Protein AF-A0A947IWX9-F1 (afdb_monomer_lite)

Radius of gyration: 18.45 Å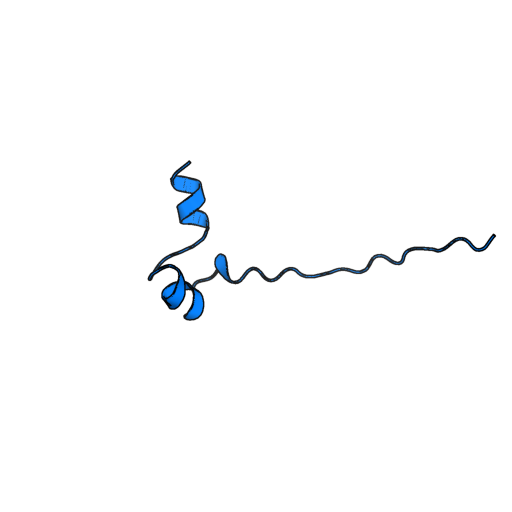; chains: 1; bounding box: 44×24×40 Å

Secondary structure (DSSP, 8-state):
-----------PPP-GGGS--HHHHHHH-TT--THHHHTT-

Sequence (41 aa):
MKDKIHKIRAIAFYLPQYHPIPENDRYWGKGFTEWTNVTKA

Foldseek 3Di:
DDDDDDDDDDDDDDDCLQDDDPVNCVPPNHPHHVVVVVVVD

Structure (mmCIF, N/CA/C/O backbone):
data_AF-A0A947IWX9-F1
#
_entry.id   AF-A0A947IWX9-F1
#
loop_
_atom_site.group_PDB
_atom_site.id
_atom_site.type_symbol
_atom_site.label_atom_id
_atom_site.label_alt_id
_atom_site.label_comp_id
_atom_site.label_asym_id
_atom_site.label_entity_id
_atom_site.label_seq_id
_atom_site.pdbx_PDB_ins_code
_atom_site.Cartn_x
_atom_site.Cartn_y
_atom_site.Cartn_z
_atom_site.occupancy
_atom_site.B_iso_or_equiv
_atom_site.auth_seq_id
_atom_site.auth_comp_id
_atom_site.auth_asym_id
_atom_site.auth_atom_id
_atom_site.pdbx_PDB_model_num
ATOM 1 N N . MET A 1 1 ? 36.612 -3.330 -28.183 1.00 50.44 1 MET A N 1
ATOM 2 C CA . MET A 1 1 ? 35.759 -2.954 -27.035 1.00 50.44 1 MET A CA 1
ATOM 3 C C . MET A 1 1 ? 34.329 -3.315 -27.413 1.00 50.44 1 MET A C 1
ATOM 5 O O . MET A 1 1 ? 33.913 -2.912 -28.486 1.00 50.44 1 MET A O 1
ATOM 9 N N . LYS A 1 2 ? 33.641 -4.186 -26.661 1.00 59.19 2 LYS A N 1
ATOM 10 C CA . LYS A 1 2 ? 32.241 -4.551 -26.950 1.00 59.19 2 LYS A CA 1
ATOM 11 C C . LYS A 1 2 ? 31.334 -3.665 -26.105 1.00 59.19 2 LYS A C 1
ATOM 13 O O . LYS A 1 2 ? 31.331 -3.808 -24.883 1.00 59.19 2 LYS A O 1
ATOM 18 N N . ASP A 1 3 ? 30.578 -2.794 -26.756 1.00 69.31 3 ASP A N 1
ATOM 19 C CA . ASP A 1 3 ? 29.554 -1.986 -26.104 1.00 69.31 3 ASP A CA 1
ATOM 20 C C . ASP A 1 3 ? 28.446 -2.900 -25.567 1.00 69.31 3 ASP A C 1
ATOM 22 O O . ASP A 1 3 ? 27.776 -3.620 -26.312 1.00 69.31 3 ASP A O 1
ATOM 26 N N . LYS A 1 4 ? 28.275 -2.923 -24.242 1.00 75.00 4 LYS A N 1
ATOM 27 C CA . LYS A 1 4 ? 27.155 -3.615 -23.598 1.00 75.00 4 LYS A CA 1
ATOM 28 C C . LYS A 1 4 ? 25.924 -2.719 -23.666 1.00 75.00 4 LYS A C 1
ATOM 30 O O . LYS A 1 4 ? 25.769 -1.808 -22.852 1.00 75.00 4 LYS A O 1
ATOM 35 N N . ILE A 1 5 ? 25.017 -3.022 -24.589 1.00 77.62 5 ILE A N 1
ATOM 36 C CA . ILE A 1 5 ? 23.676 -2.436 -24.568 1.00 77.62 5 ILE A CA 1
A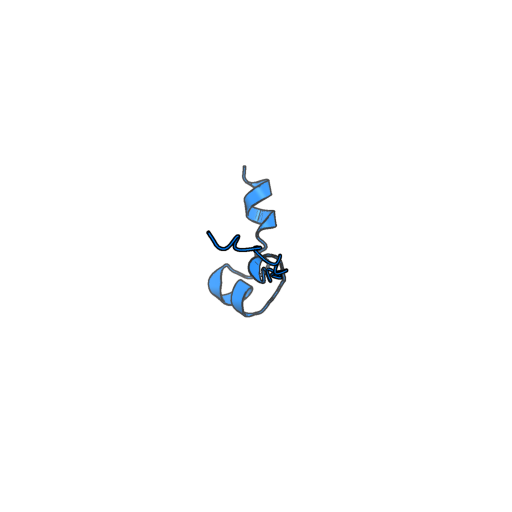TOM 37 C C . ILE A 1 5 ? 22.896 -3.054 -23.406 1.00 77.62 5 ILE A C 1
ATOM 39 O O . ILE A 1 5 ? 22.587 -4.247 -23.402 1.00 77.62 5 ILE A O 1
ATOM 43 N N . HIS A 1 6 ? 22.586 -2.236 -22.402 1.00 80.56 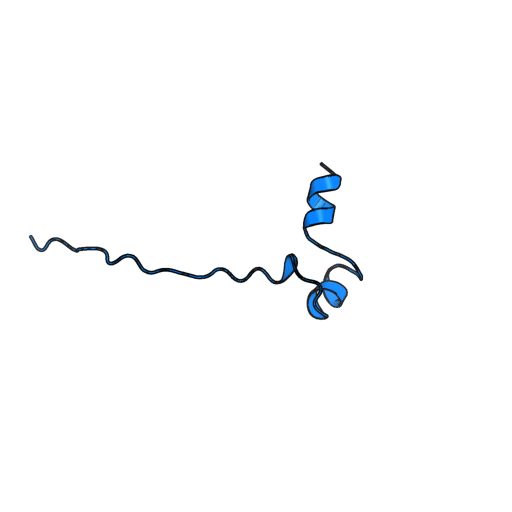6 HIS A N 1
ATOM 44 C CA . HIS A 1 6 ? 21.731 -2.634 -21.291 1.00 80.56 6 HIS A CA 1
ATOM 45 C C . HIS A 1 6 ? 20.275 -2.567 -21.746 1.00 80.56 6 HIS A C 1
ATOM 47 O O . HIS A 1 6 ? 19.699 -1.492 -21.905 1.00 80.56 6 HIS A O 1
ATOM 53 N N . LYS A 1 7 ? 19.680 -3.736 -21.988 1.00 86.69 7 LYS A N 1
ATOM 54 C CA . LYS A 1 7 ? 18.262 -3.852 -22.329 1.00 86.69 7 LYS A CA 1
ATOM 55 C C . LYS A 1 7 ? 17.422 -3.448 -21.114 1.00 86.69 7 LYS A C 1
ATOM 57 O O . LYS A 1 7 ? 17.589 -4.020 -20.037 1.00 86.69 7 LYS A O 1
ATOM 62 N N . ILE A 1 8 ? 16.521 -2.482 -21.289 1.00 89.12 8 ILE A N 1
ATOM 63 C CA . ILE A 1 8 ? 15.582 -2.076 -20.237 1.00 89.12 8 ILE A CA 1
ATOM 64 C C . ILE A 1 8 ? 14.692 -3.277 -19.896 1.00 89.12 8 ILE A C 1
ATOM 66 O O . ILE A 1 8 ? 14.078 -3.877 -20.781 1.00 89.12 8 ILE A O 1
ATOM 70 N N . ARG A 1 9 ? 14.630 -3.629 -18.609 1.00 88.88 9 ARG A N 1
ATOM 71 C CA . ARG A 1 9 ? 13.739 -4.664 -18.078 1.00 88.88 9 ARG A CA 1
ATOM 72 C C . ARG A 1 9 ? 12.715 -4.000 -17.171 1.00 88.88 9 ARG A C 1
ATOM 74 O O . ARG A 1 9 ? 13.081 -3.490 -16.116 1.00 88.88 9 ARG A O 1
ATOM 81 N N . ALA A 1 10 ? 11.449 -4.028 -17.574 1.00 90.62 10 ALA A N 1
ATOM 82 C CA . ALA A 1 10 ? 10.360 -3.623 -16.698 1.00 90.62 10 ALA A CA 1
ATOM 83 C C . ALA A 1 10 ? 10.282 -4.578 -15.497 1.00 90.62 10 ALA A C 1
ATOM 85 O O . ALA A 1 10 ? 10.360 -5.798 -15.662 1.00 90.62 10 ALA A O 1
ATOM 86 N N . ILE A 1 11 ? 10.149 -4.018 -14.297 1.00 90.69 11 ILE A N 1
ATOM 87 C CA . ILE A 1 11 ? 9.929 -4.762 -13.056 1.00 90.69 11 ILE A CA 1
ATOM 88 C C . ILE A 1 11 ? 8.675 -4.173 -12.423 1.00 90.69 11 ILE A C 1
ATOM 90 O O . ILE A 1 11 ? 8.628 -2.976 -12.145 1.00 90.69 11 ILE A O 1
ATOM 94 N N . ALA A 1 12 ? 7.657 -5.006 -12.225 1.00 90.56 12 ALA A N 1
ATOM 95 C CA . ALA A 1 12 ? 6.473 -4.613 -11.482 1.00 90.56 12 ALA A CA 1
ATOM 96 C C . ALA A 1 12 ? 6.751 -4.783 -9.987 1.00 90.56 12 ALA A C 1
ATOM 98 O O . ALA A 1 12 ? 7.142 -5.862 -9.541 1.00 90.56 12 ALA A O 1
ATOM 99 N N . PHE A 1 13 ? 6.535 -3.719 -9.221 1.00 88.06 13 PHE A N 1
ATOM 100 C CA . PHE A 1 13 ? 6.524 -3.791 -7.767 1.00 88.06 13 PHE A CA 1
ATOM 101 C C . PHE A 1 13 ? 5.092 -4.031 -7.305 1.00 88.06 13 PHE A C 1
ATOM 103 O O . PHE A 1 13 ? 4.200 -3.241 -7.608 1.00 88.06 13 PHE A O 1
ATOM 110 N N . TYR A 1 14 ? 4.879 -5.126 -6.578 1.00 86.62 14 TYR A N 1
ATOM 111 C CA . TYR A 1 14 ? 3.623 -5.378 -5.886 1.00 86.62 14 TYR A CA 1
ATOM 112 C C . TYR A 1 14 ? 3.786 -4.997 -4.419 1.00 86.62 14 TYR A C 1
ATOM 114 O O . TYR A 1 14 ? 4.689 -5.494 -3.747 1.00 86.62 14 TYR A O 1
ATOM 122 N N . LEU A 1 15 ? 2.932 -4.092 -3.945 1.00 84.00 15 LEU A N 1
ATOM 123 C CA . LEU A 1 15 ? 3.002 -3.529 -2.601 1.00 84.00 15 LEU A CA 1
ATOM 124 C C . LEU A 1 15 ? 1.736 -3.921 -1.812 1.00 84.00 15 LEU A C 1
ATOM 126 O 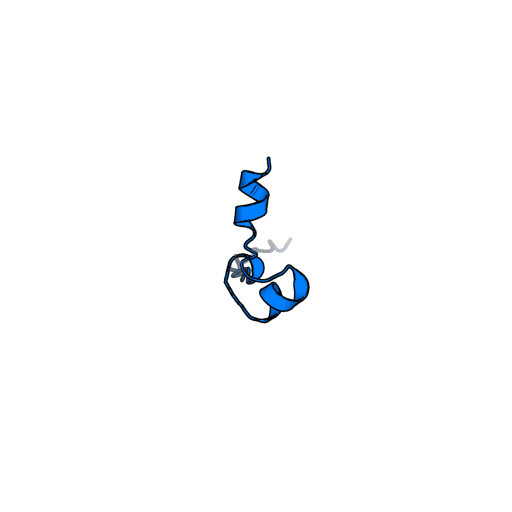O . LEU A 1 15 ? 0.758 -3.162 -1.774 1.00 84.00 15 LEU A O 1
ATOM 130 N N . PRO A 1 16 ? 1.715 -5.129 -1.216 1.00 78.00 16 PRO A N 1
ATOM 131 C CA . PRO A 1 16 ? 0.549 -5.650 -0.505 1.00 78.00 16 PRO A CA 1
ATOM 132 C C . PRO A 1 16 ? 0.178 -4.833 0.741 1.00 78.00 16 PRO A C 1
ATOM 134 O O . PRO A 1 16 ? -0.980 -4.835 1.138 1.00 78.00 16 PRO A O 1
ATOM 137 N N . GLN A 1 17 ? 1.112 -4.084 1.330 1.00 74.69 17 GLN A N 1
ATOM 138 C CA . GLN A 1 17 ? 0.886 -3.238 2.511 1.00 74.69 17 GLN A CA 1
ATOM 139 C C . GLN A 1 17 ? -0.087 -2.061 2.277 1.00 74.69 17 GLN A C 1
ATOM 141 O O . GLN A 1 17 ? -0.610 -1.482 3.227 1.00 74.69 17 GLN A O 1
ATOM 146 N N . TYR A 1 18 ? -0.364 -1.713 1.013 1.00 76.31 18 TYR A N 1
ATOM 147 C CA . TYR A 1 18 ? -1.367 -0.700 0.647 1.00 76.31 18 TYR A CA 1
ATOM 148 C C . TYR A 1 18 ? -2.751 -1.294 0.347 1.00 76.31 18 TYR A C 1
ATOM 150 O O . TYR A 1 18 ? -3.662 -0.556 -0.022 1.00 76.31 18 TYR A O 1
ATOM 158 N N . HIS A 1 19 ? -2.918 -2.610 0.490 1.00 79.75 19 HIS A N 1
ATOM 159 C CA . HIS A 1 19 ? -4.165 -3.316 0.217 1.00 79.75 19 HIS A CA 1
ATOM 160 C C . HIS A 1 19 ? -4.676 -4.002 1.493 1.00 79.75 19 HIS A C 1
ATOM 162 O O . HIS A 1 19 ? -3.875 -4.497 2.290 1.00 79.75 19 HIS A O 1
ATOM 168 N N . PRO A 1 20 ? -6.001 -4.063 1.707 1.00 78.19 20 PRO A N 1
ATOM 169 C CA . PRO A 1 20 ? -6.565 -4.839 2.800 1.00 78.19 20 PRO A CA 1
ATOM 170 C C . PRO A 1 20 ? -6.407 -6.331 2.481 1.00 78.19 20 PRO A C 1
ATOM 172 O O . PRO A 1 20 ? -7.123 -6.877 1.642 1.00 78.19 20 PRO A O 1
ATOM 175 N N . ILE A 1 21 ? -5.444 -6.978 3.136 1.00 84.38 21 ILE A N 1
ATOM 176 C CA . ILE A 1 21 ? -5.208 -8.422 3.047 1.00 84.38 21 ILE A CA 1
ATOM 177 C C . ILE A 1 21 ? -5.094 -9.028 4.456 1.00 84.38 21 ILE A C 1
ATOM 179 O O . ILE A 1 21 ? -4.662 -8.327 5.379 1.00 84.38 21 ILE A O 1
ATOM 183 N N . PRO A 1 22 ? -5.445 -10.316 4.643 1.00 86.44 22 PRO A N 1
ATOM 184 C CA . PRO A 1 22 ? -5.443 -10.959 5.961 1.00 86.44 22 PRO A CA 1
ATOM 185 C C . PRO A 1 22 ? -4.096 -10.897 6.695 1.00 86.44 22 PRO A C 1
ATOM 187 O O . PRO A 1 22 ? -4.050 -10.797 7.920 1.00 86.44 22 PRO A O 1
ATOM 190 N N . GLU A 1 23 ? -2.990 -10.948 5.958 1.00 84.88 23 GLU A N 1
ATOM 191 C CA . GLU A 1 23 ? -1.637 -10.861 6.498 1.00 84.88 23 GLU A CA 1
ATOM 192 C C . GLU A 1 23 ? -1.380 -9.490 7.125 1.00 84.88 23 GLU A C 1
ATOM 194 O O . GLU A 1 23 ? -0.834 -9.417 8.224 1.00 84.88 23 GLU A O 1
ATOM 199 N N . ASN A 1 24 ? -1.824 -8.404 6.486 1.00 81.38 24 ASN A N 1
ATOM 200 C CA . ASN A 1 24 ? -1.651 -7.066 7.046 1.00 81.38 24 ASN A CA 1
ATOM 201 C C . ASN A 1 24 ? -2.446 -6.902 8.337 1.00 81.38 24 ASN A C 1
ATOM 203 O O . ASN A 1 24 ? -1.901 -6.419 9.328 1.00 81.38 24 ASN A O 1
ATOM 207 N N . ASP A 1 25 ? -3.696 -7.365 8.345 1.00 85.50 25 ASP A N 1
ATOM 208 C CA . ASP A 1 25 ? -4.530 -7.343 9.546 1.00 85.50 25 ASP A CA 1
ATOM 209 C C . ASP A 1 25 ? -3.875 -8.137 10.693 1.00 85.50 25 ASP A C 1
ATOM 211 O O . ASP A 1 25 ? -3.935 -7.714 11.850 1.00 85.50 25 ASP A O 1
ATOM 215 N N . ARG A 1 26 ? -3.207 -9.260 10.380 1.00 85.94 26 ARG A N 1
ATOM 216 C CA . ARG A 1 26 ? -2.480 -10.091 11.353 1.00 85.94 26 ARG A CA 1
ATOM 217 C C . ARG A 1 26 ? -1.236 -9.398 11.919 1.00 85.94 26 ARG A C 1
ATOM 219 O O . ARG A 1 26 ? -0.972 -9.557 13.108 1.00 85.94 26 ARG A O 1
ATOM 226 N N . TYR A 1 27 ? -0.453 -8.704 11.094 1.00 83.25 27 TYR A N 1
ATOM 227 C CA . TYR A 1 27 ? 0.840 -8.146 11.516 1.00 83.25 27 TYR A CA 1
ATOM 228 C C . TYR A 1 27 ? 0.755 -6.704 1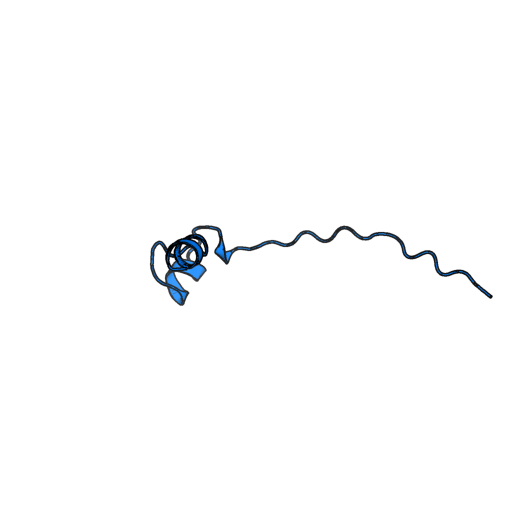2.037 1.00 83.25 27 TYR A C 1
ATOM 230 O O . TYR A 1 27 ? 1.529 -6.344 12.921 1.00 83.25 27 TYR A O 1
ATOM 238 N N . TRP A 1 28 ? -0.1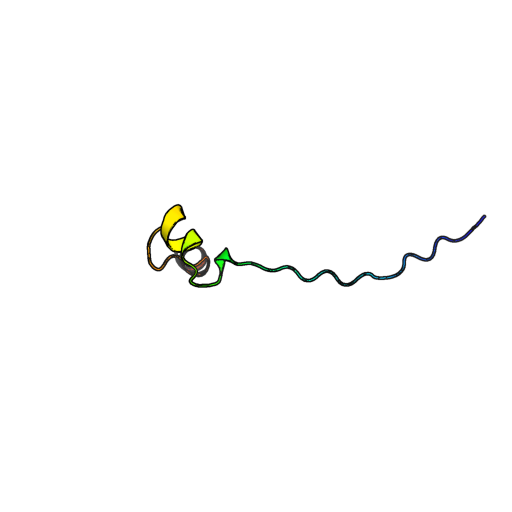84 -5.896 11.539 1.00 78.62 28 TRP A N 1
ATOM 239 C CA . TRP A 1 28 ? -0.260 -4.450 11.808 1.00 78.62 28 TRP A CA 1
ATOM 240 C C . TRP A 1 28 ? -1.564 -4.010 12.485 1.00 78.62 28 TRP A C 1
ATOM 242 O O . TRP A 1 28 ? -1.674 -2.873 12.942 1.00 78.62 28 TRP A O 1
ATOM 252 N N . GLY A 1 29 ? -2.541 -4.915 12.586 1.00 80.94 29 GLY A N 1
ATOM 253 C CA . GLY A 1 29 ? -3.858 -4.653 13.154 1.00 80.94 29 GLY A CA 1
ATOM 254 C C . GLY A 1 29 ? -4.920 -4.375 12.091 1.00 80.94 29 GLY A C 1
ATOM 255 O O . GLY A 1 29 ? -4.643 -3.881 10.999 1.00 80.94 29 GLY A O 1
ATOM 256 N N . LYS A 1 30 ? -6.170 -4.712 12.424 1.00 80.25 30 LYS A N 1
ATOM 257 C CA . LYS A 1 30 ? -7.307 -4.609 11.504 1.00 80.25 30 LYS A CA 1
ATOM 258 C C . LYS A 1 30 ? -7.518 -3.170 11.029 1.00 80.25 30 LYS A C 1
ATOM 260 O O . LYS A 1 30 ? -7.669 -2.265 11.848 1.00 80.25 30 LYS A O 1
ATOM 265 N N . GLY A 1 31 ? -7.609 -2.987 9.712 1.00 75.31 31 GLY A N 1
ATOM 266 C CA . GLY A 1 31 ? -7.827 -1.670 9.102 1.00 75.31 31 GLY A CA 1
ATOM 267 C C . GLY A 1 31 ? -6.554 -0.835 8.949 1.00 75.31 31 GLY A C 1
ATOM 268 O O . GLY A 1 31 ? -6.632 0.341 8.590 1.00 75.31 31 GLY A O 1
ATOM 269 N N . PHE A 1 32 ? -5.386 -1.433 9.192 1.00 69.81 32 PHE A N 1
ATOM 270 C CA . PHE A 1 32 ? -4.111 -0.819 8.866 1.00 69.81 32 PHE A CA 1
ATOM 271 C C . PHE A 1 32 ? -3.933 -0.712 7.346 1.00 69.81 32 PHE A C 1
ATOM 273 O O . PHE A 1 32 ? -4.028 -1.693 6.609 1.00 69.81 32 PHE A O 1
ATOM 280 N N . THR A 1 33 ? -3.628 0.498 6.887 1.00 69.19 33 THR A N 1
ATOM 281 C CA . THR A 1 33 ? -3.037 0.752 5.570 1.00 69.19 33 THR A CA 1
ATOM 282 C C . THR A 1 33 ? -1.884 1.726 5.764 1.00 69.19 33 THR A C 1
ATOM 284 O O . THR A 1 33 ? -1.945 2.577 6.654 1.00 69.19 33 THR A O 1
ATOM 287 N N . GLU A 1 34 ? -0.857 1.666 4.920 1.00 67.44 34 GLU A N 1
ATOM 288 C CA . GLU A 1 34 ? 0.258 2.628 4.965 1.00 67.44 34 GLU A CA 1
ATOM 289 C C . GLU A 1 34 ? -0.183 4.106 4.844 1.00 67.44 34 GLU A C 1
ATOM 291 O O . GLU A 1 34 ? 0.542 5.003 5.266 1.00 67.44 34 GLU A O 1
ATOM 296 N N . TRP A 1 35 ? -1.403 4.393 4.365 1.00 67.31 35 TRP A N 1
ATOM 297 C CA . TRP A 1 35 ? -1.995 5.739 4.411 1.00 67.31 35 TRP A CA 1
ATOM 298 C C . TRP A 1 35 ? -2.141 6.289 5.835 1.00 67.31 35 TRP A C 1
ATOM 300 O O . TRP A 1 35 ? -2.023 7.494 6.047 1.00 67.31 35 TRP A O 1
ATOM 310 N N . THR A 1 36 ? -2.349 5.416 6.825 1.00 62.62 36 THR A N 1
ATOM 311 C CA . THR A 1 36 ? -2.490 5.816 8.235 1.00 62.62 36 THR A CA 1
ATOM 312 C C . THR A 1 36 ? -1.193 6.361 8.838 1.00 62.62 36 THR A C 1
ATOM 314 O O . THR A 1 36 ? -1.243 7.138 9.794 1.00 62.62 36 THR A O 1
ATOM 317 N N . ASN A 1 37 ? -0.037 6.010 8.261 1.00 65.25 37 ASN A N 1
ATOM 318 C CA . ASN A 1 37 ? 1.258 6.570 8.646 1.00 65.25 37 ASN A CA 1
ATOM 319 C C . ASN A 1 37 ? 1.461 7.978 8.066 1.00 65.25 37 ASN A C 1
ATOM 321 O O . ASN A 1 37 ? 2.076 8.817 8.717 1.00 65.25 37 ASN A O 1
ATOM 325 N N . VAL A 1 38 ? 0.890 8.268 6.889 1.00 64.94 38 VAL A N 1
ATOM 326 C CA . VAL A 1 38 ? 0.993 9.583 6.228 1.00 64.94 38 VAL A CA 1
ATOM 327 C C . VAL A 1 38 ? 0.203 10.658 6.982 1.00 64.94 38 VAL A C 1
ATOM 329 O O . VAL A 1 38 ? 0.644 11.796 7.055 1.00 64.94 38 VAL A O 1
ATOM 332 N N . THR A 1 39 ? -0.933 10.308 7.594 1.00 60.09 39 THR A N 1
ATOM 333 C CA . THR A 1 39 ? -1.761 11.261 8.362 1.00 60.09 39 THR A CA 1
ATOM 334 C C . THR A 1 39 ? -1.222 11.599 9.754 1.00 60.09 39 THR A C 1
ATOM 336 O O . THR A 1 39 ? -1.757 12.492 10.403 1.00 60.09 39 THR A O 1
ATOM 339 N N . LYS A 1 40 ? -0.224 10.859 10.254 1.00 59.75 40 LYS A N 1
ATOM 340 C CA . LYS A 1 40 ? 0.405 11.108 11.565 1.00 59.75 40 LYS A CA 1
ATOM 341 C C . LYS A 1 40 ? 1.627 12.034 11.487 1.00 59.75 40 LYS A C 1
ATOM 343 O O . LYS A 1 40 ? 2.166 12.363 12.542 1.00 59.75 40 LYS A O 1
ATOM 348 N N . ALA A 1 41 ? 2.069 12.385 10.277 1.00 53.16 41 ALA A N 1
ATOM 349 C CA . ALA A 1 41 ? 3.179 13.304 10.034 1.00 53.16 41 ALA A CA 1
ATOM 350 C C . ALA A 1 41 ? 2.735 14.770 10.116 1.00 53.16 41 ALA A C 1
ATOM 352 O O . ALA A 1 41 ? 1.584 15.060 9.717 1.00 53.16 41 ALA A O 1
#

pLDDT: mean 76.6, std 10.71, range [50.44, 90.69]